Protein AF-A0A6V7IKY7-F1 (afdb_monomer_lite)

pLDDT: mean 80.86, std 13.32, range [38.0, 96.56]

Organism: NCBI:txid1563983

Foldseek 3Di:
DDPPPDDVVVVVVVVVVVVVVVVVVVVVVVVCVVCCVVPPPDDPLLVVLVVLLVVLLVVQVVVCCVVPVDHVVCVVVVPVVSVPVSSVVSLVVQCVDPAPGSNHPVDPVSHRPVPDDDD

Radius of gyration: 25.44 Å; chains: 1; bounding box: 73×41×61 Å

Sequence (119 aa):
DYLQAQNPLESSLEKLIESLKIFDRLFADFELCYVAAMVPVKSTKEYEQQELVCVLFSETLQRALERGLLSQADVDNYEPALMFTIPRLAIVSGLLAPPGGPLCLNSADNISEMFRPFR

InterPro domains:
  IPR051118 Lateral signaling target protein 2 [PTHR46465] (10-119)

Secondary structure (DSSP, 8-state):
-------HHHHHHHHHHHHHHHHHHHHHHHHHHHHHHHTT---HHHHHHHHHHHHHHHHHHHHHHHTTSS-HHHHHTT-HHHHHHHHHHHHHHHHTSPTTSTT-TT-GGGS-GGGSPP-

Structure (mmCIF, N/CA/C/O backbone):
data_AF-A0A6V7IKY7-F1
#
_entry.id   AF-A0A6V7IKY7-F1
#
loop_
_atom_site.group_PDB
_atom_site.id
_atom_site.type_symbol
_atom_site.label_atom_id
_atom_site.label_alt_id
_atom_site.label_comp_id
_atom_site.label_asym_id
_atom_site.label_entity_id
_atom_site.label_seq_id
_atom_site.pdbx_PDB_ins_code
_atom_site.Cartn_x
_atom_site.Cartn_y
_atom_site.Cartn_z
_atom_site.occupancy
_atom_site.B_iso_or_equiv
_atom_site.auth_seq_id
_atom_site.auth_comp_id
_atom_site.auth_asym_id
_atom_site.auth_atom_id
_atom_site.pdbx_PDB_model_num
ATOM 1 N N . ASP A 1 1 ? -58.200 -12.780 39.215 1.00 41.75 1 ASP A N 1
ATOM 2 C CA . ASP A 1 1 ? -57.134 -13.797 39.271 1.00 41.75 1 ASP A CA 1
ATOM 3 C C . ASP A 1 1 ? -56.796 -14.348 37.899 1.00 41.75 1 ASP A C 1
ATOM 5 O O . ASP A 1 1 ? -57.403 -15.311 37.464 1.00 41.75 1 ASP A O 1
ATOM 9 N N . TYR A 1 2 ? -55.838 -13.734 37.206 1.00 38.00 2 TYR A N 1
ATOM 10 C CA . TYR A 1 2 ? -55.145 -14.377 36.086 1.00 38.00 2 TYR A CA 1
ATOM 11 C C . TYR A 1 2 ? -53.670 -14.006 36.195 1.00 38.00 2 TYR A C 1
ATOM 13 O O . TYR A 1 2 ? -53.209 -13.012 35.643 1.00 38.00 2 TYR A O 1
ATOM 21 N N . LEU A 1 3 ? -52.951 -14.784 37.004 1.00 51.78 3 LEU A N 1
ATOM 22 C CA . LEU A 1 3 ? -51.496 -14.776 37.034 1.00 51.78 3 LEU A CA 1
ATOM 23 C C . LEU A 1 3 ? -51.026 -15.267 35.662 1.00 51.78 3 LEU A C 1
ATOM 25 O O . LEU A 1 3 ? -51.146 -16.451 35.350 1.00 51.78 3 LEU A O 1
ATOM 29 N N . GLN A 1 4 ? -50.541 -14.349 34.826 1.00 54.78 4 GLN A N 1
ATOM 30 C CA . GLN A 1 4 ? -49.768 -14.705 33.642 1.00 54.78 4 GLN A CA 1
ATOM 31 C C . GLN A 1 4 ? -48.536 -15.472 34.127 1.00 54.78 4 GLN A C 1
ATOM 33 O O . GLN A 1 4 ? -47.628 -14.896 34.723 1.00 54.78 4 GLN A O 1
ATOM 38 N N . ALA A 1 5 ? -48.531 -16.787 33.927 1.00 56.59 5 ALA A N 1
ATOM 39 C CA . ALA A 1 5 ? -47.353 -17.601 34.158 1.00 56.59 5 ALA A CA 1
ATOM 40 C C . ALA A 1 5 ? -46.282 -17.161 33.149 1.00 56.59 5 ALA A C 1
ATOM 42 O O . ALA A 1 5 ? -46.391 -17.460 31.961 1.00 56.59 5 ALA A O 1
ATOM 43 N N . GLN A 1 6 ? -45.285 -16.401 33.611 1.00 59.91 6 GLN A N 1
ATOM 44 C CA . GLN A 1 6 ? -44.104 -16.075 32.813 1.00 59.91 6 GLN A CA 1
ATOM 45 C C . GLN A 1 6 ? -43.450 -17.381 32.362 1.00 59.91 6 GLN A C 1
ATOM 47 O O . GLN A 1 6 ? -43.123 -18.230 33.193 1.00 59.91 6 GLN A O 1
ATOM 52 N N . ASN A 1 7 ? -43.293 -17.549 31.049 1.00 60.41 7 ASN A N 1
ATOM 53 C CA . ASN A 1 7 ? -42.724 -18.752 30.467 1.00 60.41 7 ASN A CA 1
ATOM 54 C C . ASN A 1 7 ? -41.224 -18.814 30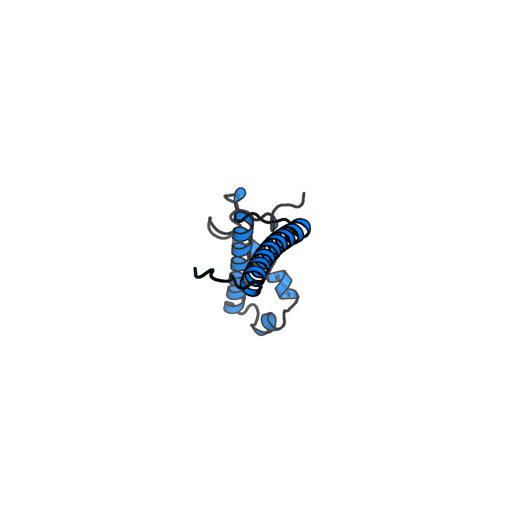.827 1.00 60.41 7 ASN A C 1
ATOM 56 O O . ASN A 1 7 ? -40.451 -17.980 30.351 1.00 60.41 7 ASN A O 1
ATOM 60 N N . PRO A 1 8 ? -40.772 -19.768 31.663 1.00 61.91 8 PRO A N 1
ATOM 61 C CA . PRO A 1 8 ? -39.392 -19.797 32.161 1.00 61.91 8 PRO A CA 1
ATOM 62 C C . PRO A 1 8 ? -38.352 -19.899 31.037 1.00 61.91 8 PRO A C 1
ATOM 64 O O . PRO A 1 8 ? -37.228 -19.423 31.178 1.00 61.91 8 PRO A O 1
ATOM 67 N N . LEU A 1 9 ? -38.750 -20.490 29.906 1.00 61.50 9 LEU A N 1
ATOM 68 C CA . LEU A 1 9 ? -37.930 -20.664 28.708 1.00 61.50 9 LEU A CA 1
ATOM 69 C C . LEU A 1 9 ? -37.604 -19.333 28.016 1.00 61.50 9 LEU A C 1
ATOM 71 O O . LEU A 1 9 ? -36.508 -19.176 27.486 1.00 61.50 9 LEU A O 1
ATOM 75 N N . GLU A 1 10 ? -38.525 -18.371 28.056 1.00 69.50 10 GLU A N 1
ATOM 76 C CA . GLU A 1 10 ? -38.375 -17.056 27.425 1.00 69.50 10 GLU A CA 1
ATOM 77 C C . GLU A 1 10 ? -37.369 -16.197 28.208 1.00 69.50 10 GLU A C 1
ATOM 79 O O . GLU A 1 10 ? -36.431 -15.650 27.633 1.00 69.50 10 GLU A O 1
ATOM 84 N N . SER A 1 11 ? -37.444 -16.233 29.545 1.00 76.12 11 SER A N 1
ATOM 85 C CA . SER A 1 11 ? -36.453 -15.590 30.424 1.00 76.12 11 SER A CA 1
ATOM 86 C C . SER A 1 11 ? -35.052 -16.203 30.293 1.00 76.12 11 SER A C 1
ATOM 88 O O . SER A 1 11 ? -34.043 -15.496 30.353 1.00 76.12 11 SER A O 1
ATOM 90 N N . SER A 1 12 ? -34.959 -17.524 30.115 1.00 85.06 12 SER A N 1
ATOM 91 C CA . SER A 1 12 ? -33.680 -18.200 29.878 1.00 85.06 12 SER A CA 1
ATOM 92 C C . SER A 1 12 ? -33.070 -17.840 28.522 1.00 85.06 12 SER A C 1
ATOM 94 O O . SER A 1 12 ? -31.852 -17.679 28.434 1.00 85.06 12 SER A O 1
ATOM 96 N N . LEU A 1 13 ? -33.894 -17.678 27.483 1.00 88.50 13 LEU A N 1
ATOM 97 C CA . LEU A 1 13 ? -33.445 -17.261 26.156 1.00 88.50 13 LEU A CA 1
ATOM 98 C C . LEU A 1 13 ? -32.927 -15.817 26.166 1.00 88.50 13 LEU A C 1
ATOM 100 O O . LEU A 1 13 ? -31.854 -15.554 25.632 1.00 88.50 13 LEU A O 1
ATOM 104 N N . GLU A 1 14 ? -33.628 -14.897 26.828 1.00 89.88 14 GLU A N 1
ATOM 105 C CA . GLU A 1 14 ? -33.181 -13.505 26.981 1.00 89.88 14 GLU A CA 1
ATOM 106 C C . GLU A 1 14 ? -31.822 -13.412 27.686 1.00 89.88 14 GLU A C 1
ATOM 108 O O . GLU A 1 14 ? -30.921 -12.712 27.224 1.00 89.88 14 GLU A O 1
ATOM 113 N N . LYS A 1 15 ? -31.632 -14.182 28.765 1.00 91.94 15 LYS A N 1
ATOM 114 C CA . LYS A 1 15 ? -30.345 -14.260 29.477 1.00 91.94 15 LYS A CA 1
ATOM 115 C C . LYS A 1 15 ? -29.225 -14.812 28.600 1.00 91.94 15 LYS A C 1
ATOM 117 O O . LYS A 1 15 ? -28.089 -14.348 28.700 1.00 91.94 15 LYS A O 1
ATOM 122 N N . LEU A 1 16 ? -29.531 -15.793 27.751 1.00 91.75 16 LEU A N 1
ATOM 123 C CA . LEU A 1 16 ? -28.571 -16.348 26.802 1.00 91.75 16 LEU A CA 1
ATOM 124 C C . LEU A 1 16 ? -28.169 -15.308 25.750 1.00 91.75 16 LEU A C 1
ATOM 126 O O . LEU A 1 16 ? -26.980 -15.120 25.515 1.00 91.75 16 LEU A O 1
ATOM 130 N N . ILE A 1 17 ? -29.139 -14.602 25.163 1.00 90.94 17 ILE A N 1
ATOM 131 C CA . ILE A 1 17 ? -28.885 -13.538 24.182 1.00 90.94 17 ILE A CA 1
ATOM 132 C C . ILE A 1 17 ? -28.005 -12.447 24.793 1.00 90.94 17 ILE A C 1
ATOM 134 O O . ILE A 1 17 ? -27.034 -12.019 24.174 1.00 90.94 17 ILE A O 1
ATOM 138 N N . GLU A 1 18 ? -28.309 -12.020 26.017 1.00 95.38 18 GLU A N 1
ATOM 139 C CA . GLU A 1 18 ? -27.528 -10.978 26.679 1.00 95.38 18 GLU A CA 1
ATOM 140 C C . GLU A 1 18 ? -26.103 -11.451 26.997 1.00 95.38 18 GLU A C 1
ATOM 142 O O . GLU A 1 18 ? -25.139 -10.720 26.777 1.00 95.38 18 GLU A O 1
ATOM 147 N N . SER A 1 19 ? -25.947 -12.714 27.399 1.00 94.56 19 SER A N 1
ATOM 148 C CA . SER A 1 19 ? -24.630 -13.327 27.606 1.00 94.56 19 SER A CA 1
ATOM 149 C C . SER A 1 19 ? -23.813 -13.399 26.311 1.00 94.56 19 SER A C 1
ATOM 151 O O . SER A 1 19 ? -22.610 -13.153 26.338 1.00 94.56 19 SER A O 1
ATOM 153 N N . LEU A 1 20 ? -24.451 -13.689 25.172 1.00 95.06 20 LEU A N 1
ATOM 154 C CA . LEU A 1 20 ? -23.787 -13.723 23.866 1.00 95.06 20 LEU A CA 1
ATOM 155 C C . LEU A 1 20 ? -23.341 -12.333 23.401 1.00 95.06 20 LEU A C 1
ATOM 157 O O . LEU A 1 20 ? -22.246 -12.213 22.864 1.00 95.06 20 LEU A O 1
ATOM 161 N N . LYS A 1 21 ? -24.121 -11.276 23.659 1.00 92.25 21 LYS A N 1
ATOM 162 C CA . LYS A 1 21 ? -23.688 -9.892 23.380 1.00 92.25 21 LYS A CA 1
ATOM 163 C C . LYS A 1 21 ? -22.486 -9.485 24.228 1.00 92.25 21 LYS A C 1
ATOM 165 O O . LYS A 1 21 ? -21.576 -8.826 23.735 1.00 92.25 21 LYS A O 1
ATOM 170 N N . ILE A 1 22 ? -22.491 -9.859 25.510 1.00 95.56 22 ILE A N 1
ATOM 171 C CA . ILE A 1 22 ? -21.363 -9.596 26.411 1.00 95.56 22 ILE A CA 1
ATOM 172 C C . ILE A 1 22 ? -20.123 -10.338 25.908 1.00 95.56 22 ILE A C 1
ATOM 174 O O . ILE A 1 22 ? -19.049 -9.747 25.843 1.00 95.56 22 ILE A O 1
ATOM 178 N N . PHE A 1 23 ? -20.278 -11.605 25.517 1.00 94.31 23 PHE A N 1
ATOM 179 C CA . PHE A 1 23 ? -19.196 -12.399 24.944 1.00 94.31 23 PHE A CA 1
ATOM 180 C C . PHE A 1 23 ? -18.633 -11.771 23.666 1.00 94.31 23 PHE A C 1
ATOM 182 O O . PHE A 1 23 ? -17.426 -11.587 23.583 1.00 94.31 23 PHE A O 1
ATOM 189 N N . ASP A 1 24 ? -19.489 -11.401 22.712 1.00 94.50 24 ASP A N 1
ATOM 190 C CA . ASP A 1 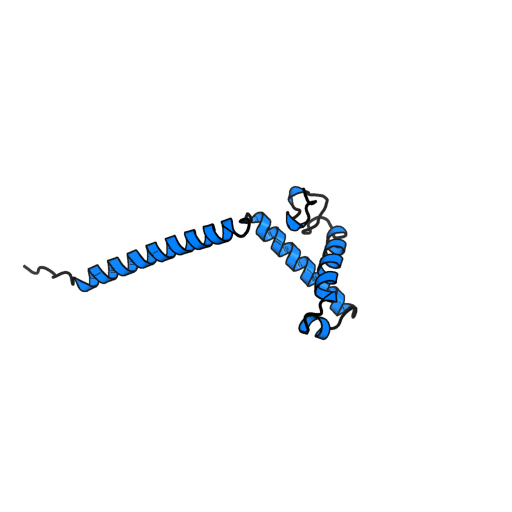24 ? -19.092 -10.773 21.445 1.00 94.50 24 ASP A CA 1
ATOM 191 C C . ASP A 1 24 ? -18.286 -9.489 21.679 1.00 94.50 24 ASP A C 1
ATOM 193 O O . ASP A 1 24 ? -17.192 -9.320 21.144 1.00 94.50 24 ASP A O 1
ATOM 197 N N . ARG A 1 25 ? -18.760 -8.634 22.593 1.00 93.81 25 ARG A N 1
ATOM 198 C CA . ARG A 1 25 ? -18.058 -7.403 22.965 1.00 93.81 25 ARG A CA 1
ATOM 199 C C . ARG A 1 25 ? -16.699 -7.671 23.611 1.00 93.81 25 ARG A C 1
ATOM 201 O O . ARG A 1 25 ? -15.717 -7.038 23.239 1.00 93.81 25 ARG A O 1
ATOM 208 N N . LEU A 1 26 ? -16.632 -8.612 24.554 1.00 94.81 26 LEU A N 1
ATOM 209 C CA . LEU A 1 26 ? -15.370 -9.005 25.190 1.00 94.81 26 LEU A CA 1
ATOM 210 C C . LEU A 1 26 ? -14.395 -9.625 24.185 1.00 94.81 26 LEU A C 1
ATOM 212 O O . LEU A 1 26 ? -13.189 -9.421 24.301 1.00 94.81 26 LEU A O 1
ATOM 216 N N . PHE A 1 27 ? -14.904 -10.379 23.211 1.00 88.75 27 PHE A N 1
ATOM 217 C CA . PHE A 1 27 ? -14.093 -11.012 22.180 1.00 88.75 27 PHE A CA 1
ATOM 218 C C . PHE A 1 27 ? -13.534 -9.985 21.191 1.00 88.75 27 PHE A C 1
ATOM 220 O O . PHE A 1 27 ? -12.352 -10.049 20.875 1.00 88.75 27 PHE A O 1
ATOM 227 N N . ALA A 1 28 ? -14.333 -8.997 20.781 1.00 85.38 28 ALA A N 1
ATOM 228 C CA . ALA A 1 28 ? -13.876 -7.887 19.948 1.00 85.38 28 ALA A CA 1
ATOM 229 C C . ALA A 1 28 ? -12.813 -7.029 20.658 1.00 85.38 28 ALA A C 1
ATOM 231 O O . ALA A 1 28 ? -11.789 -6.697 20.061 1.00 85.38 28 ALA A O 1
ATOM 232 N N . ASP A 1 29 ? -13.013 -6.721 21.945 1.00 86.50 29 ASP A N 1
ATOM 233 C CA . ASP A 1 29 ? -12.018 -6.004 22.754 1.00 86.50 29 ASP A CA 1
ATOM 234 C C . ASP A 1 29 ? -10.725 -6.826 22.888 1.00 86.50 29 ASP A C 1
ATOM 236 O O . ASP A 1 29 ? -9.623 -6.293 22.752 1.00 86.50 29 ASP A O 1
ATOM 240 N N . PHE A 1 30 ? -10.846 -8.141 23.101 1.00 89.06 30 PHE A N 1
ATOM 241 C CA . PHE A 1 30 ? -9.703 -9.050 23.125 1.00 89.06 30 PHE A CA 1
ATOM 242 C C . PHE A 1 30 ? -8.967 -9.084 21.783 1.00 89.06 30 PHE A C 1
ATOM 244 O O . PHE A 1 30 ? -7.744 -8.974 21.777 1.00 89.06 30 PHE A O 1
ATOM 251 N N . GLU A 1 31 ? -9.675 -9.224 20.662 1.00 82.81 31 GLU A N 1
ATOM 252 C CA . GLU A 1 31 ? -9.089 -9.259 19.320 1.00 82.81 31 GLU A CA 1
ATOM 253 C C . GLU A 1 31 ? -8.357 -7.953 19.020 1.00 82.81 31 GLU A C 1
ATOM 255 O O . GLU A 1 31 ? -7.203 -7.979 18.592 1.00 82.81 31 GLU A O 1
ATOM 260 N N . LEU A 1 32 ? -8.972 -6.814 19.352 1.00 76.00 32 LEU A N 1
ATOM 261 C CA . LEU A 1 32 ? -8.338 -5.510 19.235 1.00 76.00 32 LEU A CA 1
ATOM 262 C C . LEU A 1 32 ? -7.067 -5.436 20.087 1.00 76.00 32 LEU A C 1
ATOM 264 O O . LEU A 1 32 ? -6.030 -5.041 19.568 1.00 76.00 32 LEU A O 1
ATOM 268 N N . CYS A 1 33 ? -7.106 -5.844 21.359 1.00 77.69 33 CYS A N 1
ATOM 269 C CA . CYS A 1 33 ? -5.934 -5.858 22.241 1.00 77.69 33 CYS A CA 1
ATOM 270 C C . CYS A 1 33 ? -4.846 -6.852 21.799 1.00 77.69 33 CYS A C 1
ATOM 272 O O . CYS A 1 33 ? -3.656 -6.590 21.970 1.00 77.69 33 CYS A O 1
ATOM 274 N N . TYR A 1 34 ? -5.230 -7.995 21.240 1.00 79.75 34 TYR A N 1
ATOM 275 C CA . TYR A 1 34 ? -4.312 -9.008 20.732 1.00 79.75 34 TYR A CA 1
ATOM 276 C C . TYR A 1 34 ? -3.601 -8.512 19.472 1.00 79.75 34 TYR A C 1
ATOM 278 O O . TYR A 1 34 ? -2.370 -8.528 19.409 1.00 79.75 34 TYR A O 1
ATOM 286 N N . VAL A 1 35 ? -4.362 -7.981 18.509 1.00 68.00 35 VAL A N 1
ATOM 287 C CA . VAL A 1 35 ? -3.823 -7.336 17.307 1.00 68.00 35 VAL A CA 1
ATOM 288 C C . VAL A 1 35 ? -2.967 -6.137 17.700 1.00 68.00 35 VAL A C 1
ATOM 290 O O . VAL A 1 35 ? -1.869 -6.011 17.180 1.00 68.00 35 VAL A O 1
ATOM 293 N N . ALA A 1 36 ? -3.395 -5.335 18.676 1.00 67.31 36 ALA A N 1
ATOM 294 C CA . ALA A 1 36 ? -2.649 -4.205 19.228 1.00 67.31 36 ALA A CA 1
ATOM 295 C C . ALA A 1 36 ? -1.293 -4.561 19.834 1.00 67.31 36 ALA A C 1
ATOM 297 O O . ALA A 1 36 ? -0.352 -3.768 19.782 1.00 67.31 36 ALA A O 1
ATOM 298 N N . ALA A 1 37 ? -1.214 -5.727 20.475 1.00 71.38 37 ALA A N 1
ATOM 299 C CA . ALA A 1 37 ? 0.001 -6.215 21.108 1.00 71.38 37 ALA A CA 1
ATOM 300 C C . ALA A 1 37 ? 0.960 -6.851 20.092 1.00 71.38 37 ALA A C 1
ATOM 302 O O . ALA A 1 37 ? 2.173 -6.823 20.294 1.00 71.38 37 ALA A O 1
ATOM 303 N N . MET A 1 38 ? 0.428 -7.426 19.010 1.00 65.56 38 MET A N 1
ATOM 304 C CA . MET A 1 38 ? 1.221 -8.059 17.951 1.00 65.56 38 MET A CA 1
ATOM 305 C C . MET A 1 38 ? 1.601 -7.104 16.818 1.00 65.56 38 MET A C 1
ATOM 307 O O . MET A 1 38 ? 2.608 -7.309 16.143 1.00 65.56 38 MET A O 1
ATOM 311 N N . VAL A 1 39 ? 0.811 -6.056 16.618 1.00 61.69 39 VAL A N 1
ATOM 312 C CA . VAL A 1 39 ? 0.970 -5.031 15.593 1.00 61.69 39 VAL A CA 1
ATOM 313 C C . VAL A 1 39 ? 0.689 -3.693 16.274 1.00 61.69 39 VAL A C 1
ATOM 315 O O . VAL A 1 39 ? -0.382 -3.543 16.855 1.00 61.69 39 VAL A O 1
ATOM 318 N N . PRO A 1 40 ? 1.603 -2.707 16.224 1.00 61.03 40 PRO A N 1
ATOM 319 C CA . PRO A 1 40 ? 1.337 -1.401 16.814 1.00 61.03 40 PRO A CA 1
ATOM 320 C C . PRO A 1 40 ? -0.014 -0.877 16.311 1.00 61.03 40 PRO A C 1
ATOM 322 O O . PRO A 1 40 ? -0.189 -0.739 15.096 1.00 61.03 40 PRO A O 1
ATOM 325 N N . VAL A 1 41 ? -0.975 -0.634 17.219 1.00 59.12 41 VAL A N 1
ATOM 326 C CA . VAL A 1 41 ? -2.273 -0.058 16.829 1.00 59.12 41 VAL A CA 1
ATOM 327 C C . VAL A 1 41 ? -1.988 1.316 16.279 1.00 59.12 41 VAL A C 1
ATOM 329 O O . VAL A 1 41 ? -1.610 2.232 17.010 1.00 59.12 41 VAL A O 1
ATOM 332 N N . LYS A 1 42 ? -2.151 1.438 14.972 1.00 64.69 42 LYS A N 1
ATOM 333 C CA . LYS A 1 42 ? -2.047 2.709 14.288 1.00 64.69 42 LYS A CA 1
ATOM 334 C C . LYS A 1 42 ? -3.242 3.555 14.700 1.00 64.69 42 LYS A C 1
ATOM 336 O O . LYS A 1 42 ? -4.381 3.093 14.672 1.00 64.69 42 LYS A O 1
ATOM 341 N N . SER A 1 43 ? -2.984 4.791 15.097 1.00 74.88 43 SER A N 1
ATOM 342 C CA . SER A 1 43 ? -4.009 5.825 15.180 1.00 74.88 43 SER A CA 1
ATOM 343 C C . SER A 1 43 ? -4.765 5.927 13.850 1.00 74.88 43 SER A C 1
ATOM 345 O O . SER A 1 43 ? -4.242 5.567 12.793 1.00 74.88 43 SER A O 1
ATOM 347 N N . THR A 1 44 ? -5.989 6.456 13.878 1.00 76.25 44 THR A N 1
ATOM 348 C CA . THR A 1 44 ? -6.783 6.702 12.659 1.00 76.25 44 THR A CA 1
ATOM 349 C C . THR A 1 44 ? -5.979 7.455 11.598 1.00 76.25 44 THR A C 1
ATOM 351 O O . THR A 1 44 ? -5.950 7.050 10.441 1.00 76.25 44 THR A O 1
ATOM 354 N N . LYS A 1 45 ? -5.220 8.471 12.020 1.00 76.12 45 LYS A N 1
ATOM 355 C CA . LYS A 1 45 ? -4.315 9.234 11.154 1.00 76.12 45 LYS A CA 1
ATOM 356 C C . LYS A 1 45 ? -3.229 8.365 10.505 1.00 76.12 45 LYS A C 1
ATOM 358 O O . LYS A 1 45 ? -2.925 8.534 9.329 1.00 76.12 45 LYS A O 1
ATOM 363 N N . GLU A 1 46 ? -2.617 7.449 11.249 1.00 75.88 46 GLU A N 1
ATOM 364 C CA . GLU A 1 46 ? -1.586 6.553 10.706 1.00 75.88 46 GLU A CA 1
ATOM 365 C C . GLU A 1 46 ? -2.167 5.526 9.726 1.00 75.88 46 GLU A C 1
ATOM 367 O O . GLU A 1 46 ? -1.482 5.131 8.779 1.00 75.88 46 GLU A O 1
ATOM 372 N N . TYR A 1 47 ? -3.420 5.111 9.931 1.00 80.31 47 TYR A N 1
ATOM 373 C CA . TYR A 1 47 ? -4.138 4.254 8.992 1.00 80.31 47 TYR A CA 1
ATOM 374 C C . TYR A 1 47 ? -4.413 4.987 7.675 1.00 80.31 47 TYR A C 1
ATOM 376 O O . TYR A 1 47 ? -4.005 4.512 6.618 1.00 80.31 47 TYR A O 1
ATOM 384 N N . GLU A 1 48 ? -4.984 6.193 7.747 1.00 83.06 48 GLU A N 1
ATOM 385 C CA . GLU A 1 48 ? -5.230 7.056 6.581 1.00 83.06 48 GLU A CA 1
ATOM 386 C C . GLU A 1 48 ? -3.938 7.318 5.790 1.00 83.06 48 GLU A C 1
ATOM 388 O O . GLU A 1 48 ? -3.901 7.213 4.564 1.00 83.06 48 GLU A O 1
ATOM 393 N N . GLN A 1 49 ? -2.832 7.596 6.486 1.00 79.50 49 GLN A N 1
ATOM 394 C CA . GLN A 1 49 ? -1.527 7.771 5.847 1.00 79.50 49 GLN A CA 1
ATOM 395 C C . GLN A 1 49 ? -1.054 6.510 5.119 1.00 79.50 49 GLN A C 1
ATOM 397 O O . GLN A 1 49 ? -0.446 6.611 4.054 1.00 79.50 49 GLN A O 1
ATOM 402 N N . GLN A 1 50 ? -1.305 5.324 5.673 1.00 82.25 50 GLN A N 1
ATOM 403 C CA . GLN A 1 50 ? -0.940 4.068 5.026 1.00 82.25 50 GLN A CA 1
ATOM 404 C C . GLN A 1 50 ? -1.806 3.785 3.793 1.00 82.25 50 GLN A C 1
ATOM 406 O O . GLN A 1 50 ? -1.274 3.341 2.777 1.00 82.25 50 GLN A O 1
ATOM 411 N N . GLU A 1 51 ? -3.102 4.090 3.838 1.00 86.94 51 GLU A N 1
ATOM 412 C CA . GLU A 1 51 ? -3.981 3.964 2.673 1.00 86.94 51 GLU A CA 1
ATOM 413 C C . GLU A 1 51 ? -3.535 4.875 1.526 1.00 86.94 51 GLU A C 1
ATOM 415 O O . GLU A 1 51 ? -3.429 4.424 0.385 1.00 86.94 51 GLU A O 1
ATOM 420 N N . LEU A 1 52 ? -3.170 6.128 1.817 1.00 87.50 52 LEU A N 1
ATOM 421 C CA . LEU A 1 52 ? -2.647 7.047 0.800 1.00 87.50 52 LEU A CA 1
ATOM 422 C C . LEU A 1 52 ? -1.364 6.518 0.140 1.00 87.50 52 LEU A C 1
ATOM 424 O O . LEU A 1 52 ? -1.140 6.717 -1.054 1.00 87.50 52 LEU A O 1
ATOM 428 N N . VAL A 1 53 ? -0.524 5.806 0.892 1.00 86.75 53 VAL A N 1
ATOM 429 C CA . VAL A 1 53 ? 0.679 5.149 0.360 1.00 86.75 53 VAL A CA 1
ATOM 430 C C . VAL A 1 53 ? 0.306 3.981 -0.555 1.00 86.75 53 VAL A C 1
ATOM 432 O O . VAL A 1 53 ? 0.896 3.834 -1.625 1.00 86.75 53 VAL A O 1
ATOM 435 N N . CYS A 1 54 ? -0.700 3.183 -0.188 1.00 89.56 54 CYS A N 1
ATOM 436 C CA . CYS A 1 54 ? -1.229 2.122 -1.048 1.00 89.56 54 CYS A CA 1
ATOM 437 C C . CYS A 1 54 ? -1.791 2.678 -2.367 1.00 89.56 54 CYS A C 1
ATOM 439 O O . CYS A 1 54 ? -1.537 2.107 -3.433 1.00 89.56 54 CYS A O 1
ATOM 441 N N . VAL A 1 55 ? -2.495 3.812 -2.316 1.00 91.12 55 VAL A N 1
ATOM 442 C CA . VAL A 1 55 ? -2.979 4.516 -3.513 1.00 91.12 55 VAL A CA 1
ATOM 443 C C . VAL A 1 55 ? -1.804 4.952 -4.388 1.00 91.12 55 VAL A C 1
ATOM 445 O O . VAL A 1 55 ? -1.762 4.597 -5.563 1.00 91.12 55 VAL A O 1
ATOM 448 N N . LEU A 1 56 ? -0.790 5.606 -3.812 1.00 91.31 56 LEU A N 1
ATOM 449 C CA . LEU A 1 56 ? 0.414 6.028 -4.539 1.00 91.31 56 LEU A CA 1
ATOM 450 C C . LEU A 1 56 ? 1.123 4.855 -5.241 1.00 91.31 56 LEU A C 1
ATOM 452 O O . LEU A 1 56 ? 1.622 4.994 -6.364 1.00 91.31 56 LEU A O 1
ATOM 456 N N . PHE A 1 57 ? 1.192 3.692 -4.590 1.00 93.44 57 PHE A N 1
ATOM 457 C CA . PHE A 1 57 ? 1.795 2.491 -5.173 1.00 93.44 57 PHE A CA 1
ATOM 458 C C . PHE A 1 57 ? 0.967 1.990 -6.359 1.00 93.44 57 PHE A C 1
ATOM 460 O O . PHE A 1 57 ? 1.526 1.703 -7.418 1.00 93.44 57 PHE A O 1
ATOM 467 N N . SER A 1 58 ? -0.356 1.963 -6.204 1.00 93.56 58 SER A N 1
ATOM 468 C CA . SER A 1 58 ? -1.301 1.537 -7.240 1.00 93.56 58 SER A CA 1
ATOM 469 C C . SER A 1 58 ? -1.260 2.459 -8.462 1.00 93.56 58 SER A C 1
ATOM 471 O O . SER A 1 58 ? -1.123 1.989 -9.588 1.00 93.56 58 SER A O 1
ATOM 473 N N . GLU A 1 59 ? -1.261 3.776 -8.256 1.00 93.62 59 GLU A N 1
ATOM 474 C CA . GLU A 1 59 ? -1.123 4.770 -9.329 1.00 93.62 59 GLU A CA 1
ATOM 475 C C . GLU A 1 59 ? 0.233 4.673 -10.039 1.00 93.62 59 GLU A C 1
ATOM 477 O O . GLU A 1 59 ? 0.360 4.926 -11.239 1.00 93.62 59 GLU A O 1
ATOM 482 N N . THR A 1 60 ? 1.289 4.315 -9.308 1.00 94.44 60 THR A N 1
ATOM 483 C CA . THR A 1 60 ? 2.614 4.098 -9.900 1.00 94.44 60 THR A CA 1
ATOM 484 C C . THR A 1 60 ? 2.643 2.841 -10.759 1.00 94.44 60 THR A C 1
ATOM 486 O O . THR A 1 60 ? 3.185 2.885 -11.864 1.00 94.44 60 THR A O 1
ATOM 489 N N . LEU A 1 61 ? 2.023 1.754 -10.295 1.00 95.00 61 LEU A N 1
ATOM 490 C CA . LEU A 1 61 ? 1.850 0.536 -11.081 1.00 95.00 61 LEU A CA 1
ATOM 491 C C . LEU A 1 61 ? 1.041 0.808 -12.353 1.00 95.00 61 LEU A C 1
ATOM 493 O O . LEU A 1 61 ? 1.483 0.458 -13.446 1.00 95.00 61 LEU A O 1
ATOM 497 N N . GLN A 1 62 ? -0.094 1.495 -12.225 1.00 95.12 62 GLN A N 1
ATOM 498 C CA . GLN A 1 62 ? -0.948 1.833 -13.358 1.00 95.12 62 GLN A CA 1
ATOM 499 C C . GLN A 1 62 ? -0.203 2.677 -14.401 1.00 95.12 62 GLN A C 1
ATOM 501 O O . GLN A 1 62 ? -0.211 2.343 -15.582 1.00 95.12 62 GLN A O 1
ATOM 506 N N . ARG A 1 63 ? 0.532 3.716 -13.982 1.00 94.44 63 ARG A N 1
ATOM 507 C CA . ARG A 1 63 ? 1.351 4.518 -14.909 1.00 94.44 63 ARG A CA 1
ATOM 508 C C . ARG A 1 63 ? 2.437 3.698 -15.604 1.00 94.44 63 ARG A C 1
ATOM 510 O O . ARG A 1 63 ? 2.780 3.994 -16.747 1.00 94.44 63 ARG A O 1
ATOM 517 N N . ALA A 1 64 ? 3.018 2.710 -14.926 1.00 94.06 64 ALA A N 1
ATOM 518 C CA . ALA A 1 64 ? 4.018 1.833 -15.526 1.00 94.06 64 ALA A CA 1
ATOM 519 C C . ALA A 1 64 ? 3.399 0.890 -16.576 1.00 94.06 64 ALA A C 1
ATOM 521 O O . ALA A 1 64 ? 4.001 0.714 -17.638 1.00 94.06 64 ALA A O 1
ATOM 522 N N . LEU A 1 65 ? 2.188 0.375 -16.324 1.00 95.62 65 LEU A N 1
ATOM 523 C CA . LEU A 1 65 ? 1.387 -0.387 -17.293 1.00 95.62 65 LEU A CA 1
ATOM 524 C C . LEU A 1 65 ? 1.029 0.461 -18.519 1.00 95.62 65 LEU A C 1
ATOM 526 O O . LEU A 1 65 ? 1.297 0.062 -19.648 1.00 95.62 65 LEU A O 1
ATOM 530 N N . GLU A 1 66 ? 0.492 1.665 -18.308 1.00 96.56 66 GLU A N 1
ATOM 531 C CA . GLU A 1 66 ? 0.099 2.587 -19.386 1.00 96.56 66 GLU A CA 1
ATOM 532 C C . GLU A 1 66 ? 1.281 2.986 -20.282 1.00 96.56 66 GLU A C 1
ATOM 534 O O . GLU A 1 66 ? 1.118 3.211 -21.480 1.00 96.56 66 GLU A O 1
ATOM 539 N N . ARG A 1 67 ? 2.491 3.051 -19.715 1.00 94.62 67 ARG A N 1
ATOM 540 C CA . ARG A 1 67 ? 3.734 3.340 -20.448 1.00 94.62 67 ARG A CA 1
ATOM 541 C C . ARG A 1 67 ? 4.370 2.110 -21.099 1.00 94.62 67 ARG A C 1
ATOM 543 O O . ARG A 1 67 ? 5.394 2.263 -21.761 1.00 94.62 67 ARG A O 1
ATOM 550 N N . GLY A 1 68 ? 3.814 0.915 -20.898 1.00 93.88 68 GLY A N 1
ATOM 551 C CA . GLY A 1 68 ? 4.366 -0.339 -21.413 1.00 93.88 68 GLY A CA 1
ATOM 552 C C . GLY A 1 68 ? 5.714 -0.724 -20.796 1.00 93.88 68 GLY A C 1
ATOM 553 O O . GLY A 1 68 ? 6.501 -1.413 -21.438 1.00 93.88 68 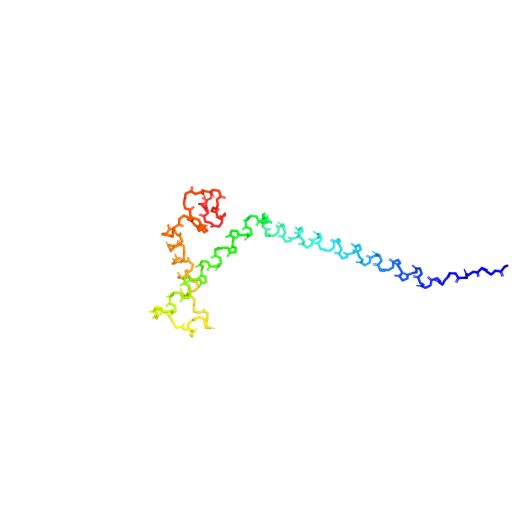GLY A O 1
ATOM 554 N N . LEU A 1 69 ? 6.010 -0.258 -19.576 1.00 92.31 69 LEU A N 1
ATOM 555 C CA . LEU A 1 69 ? 7.246 -0.608 -18.858 1.00 92.31 69 LEU A CA 1
ATOM 556 C C . LEU A 1 69 ? 7.185 -2.011 -18.243 1.00 92.31 69 LEU A C 1
ATOM 558 O O . LEU A 1 69 ? 8.222 -2.597 -17.943 1.00 92.31 69 LEU A O 1
ATOM 562 N N . LEU A 1 70 ? 5.972 -2.515 -18.038 1.00 93.19 70 LEU A N 1
ATOM 563 C CA . LEU A 1 70 ? 5.653 -3.864 -17.591 1.00 93.19 70 LEU A CA 1
ATOM 564 C C . LEU A 1 70 ? 4.300 -4.271 -18.186 1.00 93.19 70 LEU A C 1
ATOM 566 O O . LEU A 1 70 ? 3.518 -3.413 -18.605 1.00 93.19 70 LEU A O 1
ATOM 570 N N . SER A 1 71 ? 4.035 -5.570 -18.245 1.00 94.94 71 SER A N 1
ATOM 571 C CA . SER A 1 71 ? 2.794 -6.136 -18.770 1.00 94.94 71 SER A CA 1
ATOM 572 C C . SER A 1 71 ? 1.830 -6.524 -17.648 1.00 94.94 71 SER A C 1
ATOM 574 O O . SER A 1 71 ? 2.235 -6.743 -16.508 1.00 94.94 71 SER A O 1
ATOM 576 N N . GLN A 1 72 ? 0.543 -6.667 -17.975 1.00 95.25 72 GLN A N 1
ATOM 577 C CA . GLN A 1 72 ? -0.447 -7.168 -17.015 1.00 95.25 72 GLN A CA 1
ATOM 578 C C . GLN A 1 72 ? -0.099 -8.584 -16.522 1.00 95.25 72 GLN A C 1
ATOM 580 O O . GLN A 1 72 ? -0.298 -8.889 -15.352 1.00 95.25 72 GLN A O 1
ATOM 585 N N . ALA A 1 73 ? 0.502 -9.415 -17.379 1.00 96.06 73 ALA A N 1
ATOM 586 C CA . ALA A 1 73 ? 0.931 -10.759 -17.002 1.00 96.06 73 ALA A CA 1
ATOM 587 C C . ALA A 1 73 ? 2.005 -10.741 -15.902 1.00 96.06 73 ALA A C 1
ATOM 589 O O . ALA A 1 73 ? 1.977 -11.591 -15.018 1.00 96.06 73 ALA A O 1
ATOM 590 N N . ASP A 1 74 ? 2.915 -9.763 -15.912 1.00 93.38 74 ASP A N 1
ATOM 591 C CA . ASP A 1 74 ? 3.932 -9.630 -14.861 1.00 93.38 74 ASP A CA 1
ATOM 592 C C . ASP A 1 74 ? 3.288 -9.325 -13.493 1.00 93.38 74 ASP A C 1
ATOM 594 O O . ASP A 1 74 ? 3.769 -9.769 -12.450 1.00 93.38 74 ASP A O 1
ATOM 598 N N . VAL A 1 75 ? 2.170 -8.589 -13.494 1.00 92.94 75 VAL A N 1
ATOM 599 C CA . VAL A 1 75 ? 1.383 -8.288 -12.288 1.00 92.94 75 VAL A CA 1
ATOM 600 C C . VAL A 1 75 ? 0.629 -9.525 -11.811 1.00 92.94 75 VAL A C 1
ATOM 602 O O . VAL A 1 75 ? 0.724 -9.881 -10.637 1.00 92.94 75 VAL A O 1
ATOM 605 N N . ASP A 1 76 ? -0.081 -10.195 -12.719 1.00 94.31 76 ASP A N 1
ATOM 606 C CA . ASP A 1 76 ? -0.916 -11.362 -12.410 1.00 94.31 76 ASP A CA 1
ATOM 607 C C . ASP A 1 76 ? -0.080 -12.553 -11.910 1.00 94.31 76 ASP A C 1
ATOM 609 O O . ASP A 1 76 ? -0.537 -13.337 -11.078 1.00 94.31 76 ASP A O 1
ATOM 613 N N . ASN A 1 77 ? 1.165 -12.668 -12.384 1.00 94.81 77 ASN A N 1
ATOM 614 C CA . ASN A 1 77 ? 2.119 -13.691 -11.953 1.00 94.81 77 ASN A CA 1
ATOM 615 C C . ASN A 1 77 ? 2.875 -13.326 -10.667 1.00 94.81 77 ASN A C 1
ATOM 617 O O . ASN A 1 77 ? 3.706 -14.111 -10.215 1.00 94.81 77 ASN A O 1
ATOM 621 N N . TYR A 1 78 ? 2.597 -12.164 -10.065 1.00 89.62 78 TYR A N 1
ATOM 622 C CA . TYR A 1 78 ? 3.295 -11.670 -8.877 1.00 89.62 78 TYR A CA 1
ATOM 623 C C . TYR A 1 78 ? 4.819 -11.639 -9.060 1.00 89.62 78 TYR A C 1
ATOM 625 O O . TYR A 1 78 ? 5.563 -12.076 -8.179 1.00 89.62 78 TYR A O 1
ATOM 633 N N . GLU A 1 79 ? 5.296 -11.125 -10.202 1.00 93.12 79 GLU A N 1
ATOM 634 C CA . GLU A 1 79 ? 6.727 -11.104 -10.513 1.00 93.12 79 GLU A CA 1
ATOM 635 C C . GLU A 1 79 ? 7.528 -10.463 -9.365 1.00 93.12 79 GLU A C 1
ATOM 637 O O . GLU A 1 79 ? 7.331 -9.278 -9.052 1.00 93.12 79 GLU A O 1
ATOM 642 N N . PRO A 1 80 ? 8.467 -11.193 -8.729 1.00 89.44 80 PRO A N 1
ATOM 643 C CA . PRO A 1 80 ? 9.154 -10.700 -7.538 1.00 89.44 80 PRO A CA 1
ATOM 644 C C . PRO A 1 80 ? 9.871 -9.370 -7.779 1.00 89.44 80 PRO A C 1
ATOM 646 O O . PRO A 1 80 ? 9.867 -8.484 -6.924 1.00 89.44 80 PRO A O 1
ATOM 649 N N . ALA A 1 81 ? 10.445 -9.188 -8.972 1.00 87.44 81 ALA A N 1
ATOM 650 C CA . ALA A 1 81 ? 11.112 -7.948 -9.353 1.00 87.44 81 ALA A CA 1
ATOM 651 C C . ALA A 1 81 ? 10.163 -6.735 -9.312 1.00 87.44 81 ALA A C 1
ATOM 653 O O . ALA A 1 81 ? 10.580 -5.651 -8.891 1.00 87.44 81 ALA A O 1
ATOM 654 N N . LEU A 1 82 ? 8.889 -6.906 -9.684 1.00 89.25 82 LEU A N 1
ATOM 655 C CA . LEU A 1 82 ? 7.879 -5.849 -9.606 1.00 89.25 82 LEU A CA 1
ATOM 656 C C . LEU A 1 82 ? 7.488 -5.537 -8.166 1.00 89.25 82 LEU A C 1
ATOM 658 O O . LEU A 1 82 ? 7.403 -4.360 -7.809 1.00 89.25 82 LEU A O 1
ATOM 662 N N . MET A 1 83 ? 7.335 -6.568 -7.330 1.00 86.38 83 MET A N 1
ATOM 663 C CA . MET A 1 83 ? 6.987 -6.407 -5.915 1.00 86.38 83 MET A CA 1
ATOM 664 C C . MET A 1 83 ? 8.002 -5.537 -5.159 1.00 86.38 83 MET A C 1
ATOM 666 O O . MET A 1 83 ? 7.621 -4.810 -4.245 1.00 86.38 83 MET A O 1
ATOM 670 N N . PHE A 1 84 ? 9.278 -5.547 -5.565 1.00 87.00 84 PHE A N 1
ATOM 671 C CA . PHE A 1 84 ? 10.300 -4.651 -5.010 1.00 87.00 84 PHE A CA 1
ATOM 672 C C . PHE A 1 84 ? 10.398 -3.303 -5.730 1.00 87.00 84 PHE A C 1
ATOM 674 O O . PHE A 1 84 ? 10.676 -2.277 -5.105 1.00 87.00 84 PHE A O 1
ATOM 681 N N . THR A 1 85 ? 10.221 -3.287 -7.050 1.00 89.81 85 THR A N 1
ATOM 682 C CA . THR A 1 85 ? 10.493 -2.097 -7.868 1.00 89.81 85 THR A CA 1
ATOM 683 C C . THR A 1 85 ? 9.378 -1.065 -7.766 1.00 89.81 85 THR A C 1
ATOM 685 O O . THR A 1 85 ? 9.670 0.127 -7.659 1.00 89.81 85 THR A O 1
ATOM 688 N N . ILE A 1 86 ? 8.115 -1.501 -7.737 1.00 92.56 86 ILE A N 1
ATOM 689 C CA . ILE A 1 86 ? 6.959 -0.600 -7.672 1.00 92.56 86 ILE A CA 1
ATOM 690 C C . ILE A 1 86 ? 6.961 0.243 -6.392 1.00 92.56 86 ILE A C 1
ATOM 692 O O . ILE A 1 86 ? 6.905 1.467 -6.527 1.00 92.56 86 ILE A O 1
ATOM 696 N N . PRO A 1 87 ? 7.134 -0.323 -5.179 1.00 91.06 87 PRO A N 1
ATOM 697 C CA . PRO A 1 87 ? 7.262 0.483 -3.966 1.00 91.06 87 PRO A CA 1
ATOM 698 C C . PRO A 1 87 ? 8.373 1.535 -4.059 1.00 91.06 87 PRO A C 1
ATOM 700 O O . PRO A 1 87 ? 8.170 2.694 -3.705 1.00 91.06 87 PRO A O 1
ATOM 703 N N . ARG A 1 88 ? 9.545 1.169 -4.597 1.00 90.88 88 ARG A N 1
ATOM 704 C CA . ARG A 1 88 ? 10.688 2.089 -4.730 1.00 90.88 88 ARG A CA 1
ATOM 705 C C . ARG A 1 88 ? 10.398 3.234 -5.695 1.00 90.88 88 ARG A C 1
ATOM 707 O O . ARG A 1 88 ? 10.695 4.386 -5.384 1.00 90.88 88 ARG A O 1
ATOM 714 N N . LEU A 1 89 ? 9.820 2.929 -6.854 1.00 90.06 89 LEU A N 1
ATOM 715 C CA . LEU A 1 89 ? 9.460 3.937 -7.848 1.00 90.06 89 LEU A CA 1
ATOM 716 C C . LEU A 1 89 ? 8.349 4.854 -7.329 1.00 90.06 89 LEU A C 1
ATOM 718 O O . LEU A 1 89 ? 8.387 6.061 -7.562 1.00 90.06 89 LEU A O 1
ATOM 722 N N . ALA A 1 90 ? 7.396 4.291 -6.588 1.00 90.88 90 ALA A N 1
ATOM 723 C CA . ALA A 1 90 ? 6.296 5.030 -5.997 1.00 90.88 90 ALA A CA 1
ATOM 724 C C . ALA A 1 90 ? 6.801 6.025 -4.949 1.00 90.88 90 ALA A C 1
ATOM 726 O O . ALA A 1 90 ? 6.394 7.183 -4.978 1.00 90.88 90 ALA A O 1
ATOM 727 N N . ILE A 1 91 ? 7.766 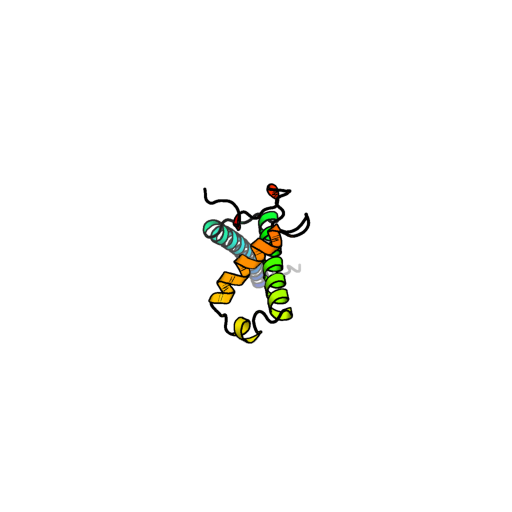5.624 -4.112 1.00 90.06 91 ILE A N 1
ATOM 728 C CA . ILE A 1 91 ? 8.438 6.528 -3.168 1.00 90.06 91 ILE A CA 1
ATOM 729 C C . ILE A 1 91 ? 9.072 7.711 -3.904 1.00 90.06 91 ILE A C 1
ATOM 731 O O . ILE A 1 91 ? 8.789 8.861 -3.579 1.00 90.06 91 ILE A O 1
ATOM 735 N N . VAL A 1 92 ? 9.883 7.446 -4.934 1.00 88.75 92 VAL A N 1
ATOM 736 C CA . VAL A 1 92 ? 10.524 8.508 -5.729 1.00 88.75 92 VAL A CA 1
ATOM 737 C C . VAL A 1 92 ? 9.478 9.417 -6.378 1.00 88.75 92 VAL A C 1
ATOM 739 O O . VAL A 1 92 ? 9.612 10.638 -6.342 1.00 88.75 92 VAL A O 1
ATOM 742 N N . SER A 1 93 ? 8.405 8.844 -6.929 1.00 86.00 93 SER A N 1
ATOM 743 C CA . SER A 1 93 ? 7.330 9.624 -7.538 1.00 86.00 93 SER A CA 1
ATOM 744 C C . SER A 1 93 ? 6.563 10.472 -6.525 1.00 86.00 93 SER A C 1
ATOM 746 O O . SER A 1 93 ? 6.161 11.576 -6.876 1.00 86.00 93 SER A O 1
ATOM 748 N N . GLY A 1 94 ? 6.326 9.970 -5.313 1.00 86.19 94 GLY A N 1
ATOM 749 C CA . GLY A 1 94 ? 5.620 10.704 -4.265 1.00 86.19 94 GLY A CA 1
ATOM 750 C C . GLY A 1 94 ? 6.452 11.850 -3.692 1.00 86.19 94 GLY A C 1
ATOM 751 O O . GLY A 1 94 ? 5.895 12.894 -3.375 1.00 86.19 94 GLY A O 1
ATOM 752 N N . LEU A 1 95 ? 7.779 11.695 -3.630 1.00 84.50 95 LEU A N 1
ATOM 753 C CA . LEU A 1 95 ? 8.704 12.763 -3.225 1.00 84.50 95 LEU A CA 1
ATOM 754 C C . LEU A 1 95 ? 8.775 13.911 -4.243 1.00 84.50 95 LEU A C 1
ATOM 756 O O . LEU A 1 95 ? 9.035 15.050 -3.868 1.00 84.50 95 LEU A O 1
ATOM 760 N N . LEU A 1 96 ? 8.558 13.613 -5.527 1.00 81.19 96 LEU A N 1
ATOM 761 C CA . LEU A 1 96 ? 8.527 14.600 -6.612 1.00 81.19 96 LEU A CA 1
ATOM 762 C C . LEU A 1 96 ? 7.126 15.188 -6.856 1.00 81.19 96 LEU A C 1
ATOM 764 O O . LEU A 1 96 ? 6.978 16.078 -7.695 1.00 81.19 96 LEU A O 1
ATOM 768 N N . ALA A 1 97 ? 6.097 14.679 -6.174 1.00 73.06 97 ALA A N 1
ATOM 769 C CA . ALA A 1 97 ? 4.722 15.118 -6.358 1.00 73.06 97 ALA A CA 1
ATOM 770 C C . ALA A 1 97 ? 4.478 16.513 -5.742 1.00 73.06 97 ALA A C 1
ATOM 772 O O . ALA A 1 97 ? 5.179 16.915 -4.808 1.00 73.06 97 ALA A O 1
ATOM 773 N N . PRO A 1 98 ? 3.470 17.261 -6.233 1.00 67.69 98 PRO A N 1
ATOM 774 C CA . PRO A 1 98 ? 3.067 18.533 -5.641 1.00 67.69 98 PRO A CA 1
ATOM 775 C C . PRO A 1 98 ? 2.737 18.413 -4.140 1.00 67.69 98 PRO A C 1
ATOM 777 O O . PRO A 1 98 ? 2.360 17.335 -3.667 1.00 67.69 98 PRO A O 1
ATOM 780 N N . PRO A 1 99 ? 2.837 19.517 -3.376 1.00 68.19 99 PRO A N 1
ATOM 781 C CA . PRO A 1 99 ? 2.546 19.505 -1.948 1.00 68.19 99 PRO A CA 1
ATOM 782 C C . PRO A 1 99 ? 1.119 19.017 -1.659 1.00 68.19 99 PRO A C 1
ATOM 784 O O . PRO A 1 99 ? 0.165 19.482 -2.277 1.00 68.19 99 PRO A O 1
ATOM 787 N N . GLY A 1 100 ? 0.991 18.091 -0.702 1.00 67.69 100 GLY A N 1
ATOM 788 C CA . GLY A 1 100 ? -0.287 17.496 -0.280 1.00 67.69 100 GLY A CA 1
ATOM 789 C C . GLY A 1 100 ? -0.373 15.972 -0.422 1.00 67.69 100 GLY A C 1
ATOM 790 O O . GLY A 1 100 ? -1.296 15.373 0.118 1.00 67.69 100 GLY A O 1
ATOM 791 N N . GLY A 1 101 ? 0.585 15.335 -1.104 1.00 73.44 101 GLY A N 1
ATOM 792 C CA . GLY A 1 101 ? 0.660 13.872 -1.208 1.00 73.44 101 GLY A CA 1
ATOM 793 C C . GLY A 1 101 ? 1.212 13.169 0.049 1.00 73.44 101 GLY A C 1
ATOM 794 O O . GLY A 1 101 ? 1.806 13.820 0.913 1.00 73.44 101 GLY A O 1
ATOM 795 N N . PRO A 1 102 ? 1.103 11.826 0.131 1.00 75.88 102 PRO A N 1
ATOM 796 C CA . PRO A 1 102 ? 1.503 11.028 1.304 1.00 75.88 102 PRO A CA 1
ATOM 797 C C . PRO A 1 102 ? 2.996 11.088 1.661 1.00 75.88 102 PRO A C 1
ATOM 799 O O . PRO A 1 102 ? 3.382 10.711 2.764 1.00 75.88 102 PRO A O 1
ATOM 802 N N . LEU A 1 103 ? 3.841 11.548 0.732 1.00 76.88 103 LEU A N 1
ATOM 803 C CA . LEU A 1 103 ? 5.290 11.696 0.908 1.00 76.88 103 LEU A CA 1
ATOM 804 C C . LEU A 1 103 ? 5.748 13.160 0.788 1.00 76.88 103 LEU A C 1
ATOM 806 O O . LEU A 1 103 ? 6.910 13.437 0.498 1.00 76.88 103 LEU A O 1
ATOM 810 N N . CYS A 1 104 ? 4.836 14.112 1.004 1.00 72.38 104 CYS A N 1
ATOM 8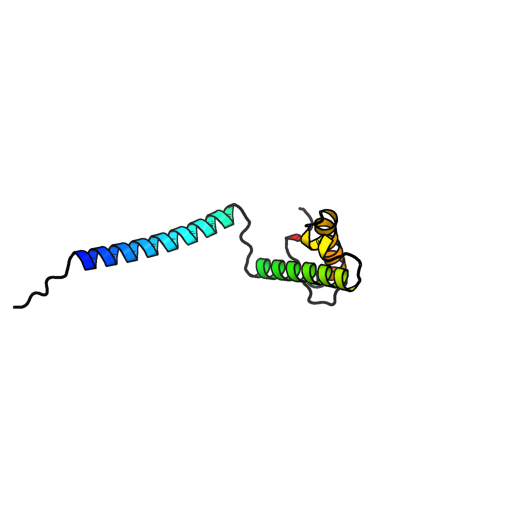11 C CA . CYS A 1 104 ? 5.141 15.537 0.955 1.00 72.38 104 CYS A CA 1
ATOM 812 C C . CYS A 1 104 ? 6.129 15.938 2.066 1.00 72.38 104 CYS A C 1
ATOM 814 O O . CYS A 1 104 ? 5.792 15.941 3.252 1.00 72.38 104 CYS A O 1
ATOM 816 N N . LEU A 1 105 ? 7.334 16.358 1.671 1.00 68.38 105 LEU A N 1
ATOM 817 C CA . LEU A 1 105 ? 8.406 16.773 2.588 1.00 68.38 105 LEU A CA 1
ATOM 818 C C . LEU A 1 105 ? 8.119 18.089 3.333 1.00 68.38 105 LEU A C 1
ATOM 820 O O . LEU A 1 105 ? 8.762 18.373 4.340 1.00 68.38 105 LEU A O 1
ATOM 824 N N . ASN A 1 106 ? 7.144 18.883 2.877 1.00 67.12 106 ASN A N 1
ATOM 825 C CA . ASN A 1 106 ? 6.821 20.187 3.473 1.00 67.12 106 ASN A CA 1
ATOM 826 C C . ASN A 1 106 ? 6.077 20.074 4.816 1.00 67.12 106 ASN A C 1
ATOM 828 O O . ASN A 1 106 ? 5.888 21.075 5.502 1.00 67.12 106 ASN A O 1
ATOM 832 N N . SER A 1 107 ? 5.641 18.870 5.191 1.00 64.94 107 SER A N 1
ATOM 833 C CA . SER A 1 107 ? 4.900 18.608 6.423 1.00 64.94 107 SER A CA 1
ATOM 834 C C . SER A 1 107 ? 5.342 17.278 7.027 1.00 64.94 107 SER A C 1
ATOM 836 O O . SER A 1 107 ? 4.736 16.241 6.766 1.00 64.94 107 SER A O 1
ATOM 838 N N . ALA A 1 108 ? 6.404 17.312 7.838 1.00 63.03 108 ALA A N 1
ATOM 839 C CA . ALA A 1 108 ? 6.991 16.128 8.474 1.00 63.03 108 ALA A CA 1
ATOM 840 C C . ALA A 1 108 ? 5.985 15.326 9.327 1.00 63.03 108 ALA A C 1
ATOM 842 O O . ALA A 1 108 ? 6.069 14.101 9.386 1.00 63.03 108 ALA A O 1
ATOM 843 N N . ASP A 1 109 ? 4.981 15.993 9.904 1.00 64.88 109 ASP A N 1
ATOM 844 C CA . ASP A 1 109 ? 3.907 15.362 10.688 1.00 64.88 109 ASP A CA 1
ATOM 845 C C . ASP A 1 109 ? 2.930 14.521 9.849 1.00 64.88 109 ASP A C 1
ATOM 847 O O . ASP A 1 109 ? 2.094 13.798 10.403 1.00 64.88 109 ASP A O 1
ATOM 851 N N . ASN A 1 110 ? 2.995 14.634 8.520 1.00 64.81 110 ASN A N 1
ATOM 852 C CA . ASN A 1 110 ? 2.130 13.915 7.585 1.00 64.81 110 ASN A CA 1
ATOM 853 C C . ASN A 1 110 ? 2.817 12.705 6.938 1.00 64.81 110 ASN A C 1
ATOM 855 O O . ASN A 1 110 ? 2.157 11.946 6.232 1.00 64.81 110 ASN A O 1
ATOM 859 N N . ILE A 1 111 ? 4.115 12.508 7.191 1.00 70.62 111 ILE A N 1
ATOM 860 C CA . ILE A 1 111 ? 4.859 11.359 6.679 1.00 70.62 111 ILE A CA 1
ATOM 861 C C . ILE A 1 111 ? 4.565 10.151 7.572 1.00 70.62 111 ILE A C 1
ATOM 863 O O . ILE A 1 111 ? 4.822 10.191 8.780 1.00 70.62 111 ILE A O 1
ATOM 867 N N . SER A 1 112 ? 4.055 9.082 6.953 1.00 71.69 112 SER A N 1
ATOM 868 C CA . SER A 1 112 ? 3.825 7.790 7.609 1.00 71.69 112 SER A CA 1
ATOM 869 C C . SER A 1 112 ? 5.086 7.305 8.330 1.00 71.69 112 SER A C 1
ATOM 871 O O . SER A 1 112 ? 6.185 7.376 7.773 1.00 71.69 112 SER A O 1
ATOM 873 N N . GLU A 1 113 ? 4.928 6.753 9.539 1.00 70.12 113 GLU A N 1
ATOM 874 C CA . GLU A 1 113 ? 6.017 6.130 10.317 1.00 70.12 113 GLU A CA 1
ATOM 875 C C . GLU A 1 113 ? 6.834 5.127 9.488 1.00 70.12 113 GLU A C 1
ATOM 877 O O . GLU A 1 113 ? 8.037 4.997 9.693 1.00 70.12 113 GLU A O 1
ATOM 882 N N . MET A 1 114 ? 6.208 4.472 8.500 1.00 69.31 114 MET A N 1
ATOM 883 C CA . MET A 1 114 ? 6.860 3.528 7.582 1.00 69.31 114 MET A CA 1
ATOM 884 C C . MET A 1 114 ? 8.079 4.123 6.856 1.00 69.31 114 MET A C 1
ATOM 886 O O . MET A 1 114 ? 9.000 3.385 6.516 1.00 69.31 114 MET A O 1
ATOM 890 N N . PHE A 1 115 ? 8.087 5.434 6.603 1.00 74.81 115 PHE A N 1
ATOM 891 C CA . PHE A 1 115 ? 9.158 6.117 5.869 1.00 74.81 115 PHE A CA 1
ATOM 892 C C . PHE A 1 115 ? 10.091 6.920 6.767 1.00 74.81 115 PHE A C 1
ATOM 894 O O . PHE A 1 115 ? 10.982 7.610 6.265 1.00 74.81 115 PHE A O 1
ATOM 901 N N . ARG A 1 116 ? 9.901 6.867 8.089 1.00 70.50 116 ARG A N 1
ATOM 902 C CA . ARG A 1 116 ? 10.822 7.541 8.999 1.00 70.50 116 ARG A CA 1
ATOM 903 C C . ARG A 1 116 ? 12.151 6.787 9.066 1.00 70.50 116 ARG A C 1
ATOM 905 O O . ARG A 1 116 ? 12.169 5.563 8.935 1.00 70.50 116 ARG A O 1
ATOM 912 N N . PRO A 1 117 ? 13.27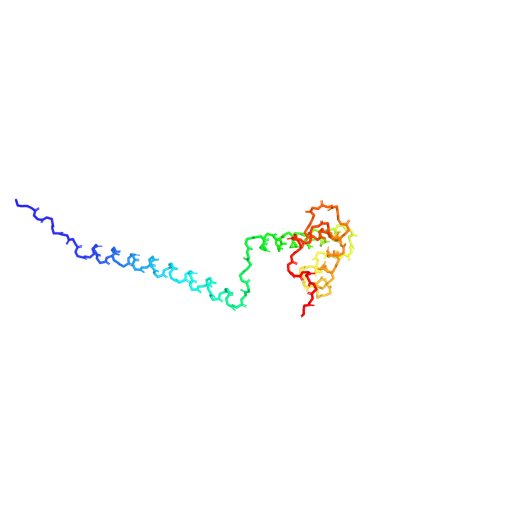3 7.503 9.259 1.00 69.56 117 PRO A N 1
ATOM 913 C CA . PRO A 1 117 ? 14.568 6.864 9.438 1.00 69.56 117 PRO A CA 1
ATOM 914 C C . PRO A 1 117 ? 14.520 5.839 10.573 1.00 69.56 117 PRO A C 1
ATOM 916 O O . PRO A 1 117 ? 13.906 6.095 11.612 1.00 69.56 117 PRO A O 1
ATOM 919 N N . PHE A 1 118 ? 15.199 4.708 10.383 1.00 70.06 118 PHE A N 1
ATOM 920 C CA . PHE A 1 118 ? 15.411 3.736 11.452 1.00 70.06 118 PHE A CA 1
ATOM 921 C C . PHE A 1 118 ? 16.116 4.433 12.626 1.00 70.06 118 PHE A C 1
ATOM 923 O O . PHE A 1 118 ? 17.120 5.119 12.420 1.00 70.06 118 PHE A O 1
ATOM 930 N N . ARG A 1 119 ? 15.549 4.306 13.829 1.00 54.88 119 ARG A N 1
ATOM 931 C CA . ARG A 1 119 ? 16.169 4.768 15.078 1.00 54.88 119 ARG A CA 1
ATOM 932 C C . ARG A 1 119 ? 17.116 3.718 15.633 1.00 54.88 119 ARG A C 1
ATOM 934 O O . ARG A 1 119 ? 16.794 2.519 15.484 1.00 54.88 119 ARG A O 1
#